Protein AF-A0A933PCZ5-F1 (afdb_monomer)

Foldseek 3Di:
DDFDDQDDPRVQLVVLLVQLLVCLVVLNQVSNLVSLVSNVVDDLVVLLLLLLLLLLVLLCVVPVPDADPVNLVVLLVVLCVSNCVSHVLDDSQLSVCSSCVSVVHDDPDLVPDPDRADSSSNSSSSSSSNSSSCVVSVHDSPVSSRSSVVVVVVVVVVVD

Nearest PDB structures (foldseek):
  2q00-assembly2_B  TM=2.990E-01  e=1.070E+00  Saccharolobus solfataricus P2
  8s5t-assembly1_D  TM=2.710E-01  e=5.778E+00  Chlamydia

Solvent-accessible surface area (backbone atoms only — not comparable to full-atom values): 9024 Å² total; per-residue (Å²): 134,81,81,73,86,70,52,73,70,56,39,53,49,55,48,27,52,50,46,21,29,53,16,54,70,66,57,34,50,68,53,23,54,54,20,43,56,55,49,64,74,49,62,65,65,60,53,49,52,47,50,24,48,36,43,38,62,56,51,49,73,74,29,88,91,56,84,54,74,65,59,52,48,52,50,44,54,52,43,46,67,68,41,41,86,56,38,80,81,68,49,70,68,38,40,49,54,40,56,38,46,35,73,76,40,83,68,72,61,65,92,74,43,98,60,85,75,52,73,62,50,36,51,48,38,41,39,49,50,46,35,46,53,30,60,75,70,71,48,69,65,65,67,43,50,56,49,22,54,42,49,53,57,49,52,61,65,69,78,109

Radius of gyration: 15.0 Å; Cα contacts (8 Å, |Δi|>4): 154; chains: 1; bounding box: 34×42×36 Å

Secondary structure (DSSP, 8-state):
-PPP---HHHHHHHHHHHHHHHHHHTT-HHHHHHHHHHHTTS-HHHHHHHHHHHHHHHHHHH-TT---HHHHHHHHHHHHHHHTTT-TT--HHHHHHHHHHHTT---S-GGGSSS---HHHHHHHHHHHHHHHHHHHT--HHHHHHHHHHHHHHHHTT--

Structure (mmCIF, N/CA/C/O backbone):
data_AF-A0A933PCZ5-F1
#
_entry.id   AF-A0A933PCZ5-F1
#
loop_
_atom_site.group_PDB
_atom_site.id
_atom_site.type_symbol
_atom_site.label_atom_id
_atom_site.label_alt_id
_atom_site.label_comp_id
_atom_site.label_asym_id
_atom_site.label_entity_id
_atom_site.label_seq_id
_atom_site.pdbx_PDB_ins_code
_atom_site.Cartn_x
_atom_site.Cartn_y
_atom_site.Cartn_z
_atom_site.occupancy
_atom_site.B_iso_or_equiv
_atom_site.auth_seq_id
_atom_site.auth_comp_id
_atom_site.auth_asym_id
_atom_site.auth_atom_id
_atom_site.pdbx_PDB_model_num
ATOM 1 N N . MET A 1 1 ? -5.081 18.061 14.449 1.00 54.94 1 MET A N 1
ATOM 2 C CA . MET A 1 1 ? -4.519 17.839 13.102 1.00 54.94 1 MET A CA 1
ATOM 3 C C . MET A 1 1 ? -5.346 18.645 12.123 1.00 54.94 1 MET A C 1
ATOM 5 O O . MET A 1 1 ? -6.558 18.467 12.103 1.00 54.94 1 MET A O 1
ATOM 9 N N . THR A 1 2 ? -4.731 19.577 11.402 1.00 55.22 2 THR A N 1
ATOM 10 C CA . THR A 1 2 ? -5.422 20.337 10.352 1.00 55.22 2 THR A CA 1
ATOM 11 C C . THR A 1 2 ? -5.599 19.411 9.145 1.00 55.22 2 THR A C 1
ATOM 13 O O . THR A 1 2 ? -4.618 18.783 8.750 1.00 55.22 2 THR A O 1
ATOM 16 N N . PRO A 1 3 ? -6.811 19.248 8.595 1.00 63.03 3 PRO A N 1
ATOM 17 C CA . PRO A 1 3 ? -7.019 18.386 7.436 1.00 63.03 3 PRO A CA 1
ATOM 18 C C . PRO A 1 3 ? -6.293 18.955 6.209 1.00 63.03 3 PRO A C 1
ATOM 20 O O . PRO A 1 3 ? -6.355 20.157 5.957 1.00 63.03 3 PRO A O 1
ATOM 23 N N . VAL A 1 4 ? -5.620 18.091 5.446 1.00 73.88 4 VAL A N 1
ATOM 24 C CA . VAL A 1 4 ? -5.071 18.453 4.131 1.00 73.88 4 VAL A CA 1
ATOM 25 C C . VAL A 1 4 ? -6.237 18.556 3.149 1.00 73.88 4 VAL A C 1
ATOM 27 O O . VAL A 1 4 ? -6.943 17.576 2.906 1.00 73.88 4 VAL A O 1
ATOM 30 N N . GLU A 1 5 ? -6.456 19.740 2.575 1.00 82.06 5 GLU A N 1
ATOM 31 C CA . GLU A 1 5 ? -7.400 19.899 1.468 1.00 82.06 5 GLU A CA 1
ATOM 32 C C . GLU A 1 5 ? -6.796 19.321 0.183 1.00 82.06 5 GLU A C 1
ATOM 34 O O . GLU A 1 5 ? -5.958 19.933 -0.480 1.00 82.06 5 GLU A O 1
ATOM 39 N N . LEU A 1 6 ? -7.229 18.112 -0.178 1.00 83.38 6 LEU A N 1
ATOM 40 C CA . LEU A 1 6 ? -6.793 17.454 -1.406 1.00 83.38 6 LEU A CA 1
ATOM 41 C C . LEU A 1 6 ? -7.421 18.131 -2.627 1.00 83.38 6 LEU A C 1
ATOM 43 O O . LEU A 1 6 ? -8.640 18.123 -2.810 1.00 83.38 6 LEU A O 1
ATOM 47 N N . SER A 1 7 ? -6.580 18.655 -3.512 1.00 87.00 7 SER A N 1
ATOM 48 C CA . SER A 1 7 ? -6.998 19.250 -4.781 1.00 87.00 7 SER A CA 1
ATOM 49 C C . SER A 1 7 ? -6.046 18.865 -5.916 1.00 87.00 7 SER A C 1
ATOM 51 O O . SER A 1 7 ? -4.937 18.380 -5.684 1.00 87.00 7 SER A O 1
ATOM 53 N N . GLY A 1 8 ? -6.510 19.023 -7.160 1.00 91.56 8 GLY A N 1
ATOM 54 C CA . GLY A 1 8 ? -5.693 18.811 -8.357 1.00 91.56 8 GLY A CA 1
ATOM 55 C C . GLY A 1 8 ? -4.988 17.439 -8.385 1.00 91.56 8 GLY A C 1
ATOM 56 O O . GLY A 1 8 ? -5.664 16.415 -8.244 1.00 91.56 8 GLY A O 1
ATOM 57 N N . PRO A 1 9 ? -3.652 17.396 -8.563 1.00 89.56 9 PRO A N 1
ATOM 58 C CA . PRO A 1 9 ? -2.881 16.151 -8.615 1.00 89.56 9 PRO A CA 1
ATOM 59 C C . PRO A 1 9 ? -3.012 15.260 -7.371 1.00 89.56 9 PRO A C 1
ATOM 61 O O . PRO A 1 9 ? -3.133 14.048 -7.520 1.00 89.56 9 PRO A O 1
ATOM 64 N N . LEU A 1 10 ? -3.063 15.827 -6.158 1.00 89.94 10 LEU A N 1
ATOM 65 C CA . LEU A 1 10 ? -3.164 15.044 -4.916 1.00 89.94 10 LEU A CA 1
ATOM 66 C C . LEU A 1 10 ? -4.500 14.300 -4.812 1.00 89.94 10 LEU A C 1
ATOM 68 O O . LEU A 1 10 ? -4.550 13.140 -4.405 1.00 89.94 10 LEU A O 1
ATOM 72 N N . LEU A 1 11 ? -5.591 14.939 -5.244 1.00 92.44 11 LEU A N 1
ATOM 73 C CA . LEU A 1 11 ? -6.899 14.287 -5.308 1.00 92.44 11 LEU A CA 1
ATOM 74 C C . LEU A 1 11 ? -6.913 13.158 -6.350 1.00 92.44 11 LEU A C 1
ATOM 76 O O . LEU A 1 11 ? -7.518 12.112 -6.117 1.00 92.44 11 LEU A O 1
ATOM 80 N N . ALA A 1 12 ? -6.258 13.359 -7.496 1.00 94.44 12 ALA A N 1
ATOM 81 C CA . ALA A 1 12 ? -6.150 12.335 -8.531 1.00 94.44 12 ALA A CA 1
ATOM 82 C C . ALA A 1 12 ? -5.320 11.129 -8.057 1.00 94.44 12 ALA A C 1
ATOM 84 O O . ALA A 1 12 ? -5.741 9.992 -8.268 1.00 94.44 12 ALA A O 1
ATOM 85 N N . LEU A 1 13 ? -4.209 11.375 -7.355 1.00 93.62 13 LEU A N 1
ATOM 86 C CA . LEU A 1 13 ? -3.379 10.345 -6.730 1.00 93.62 13 LEU A CA 1
ATOM 87 C C . LEU A 1 13 ? -4.172 9.552 -5.683 1.00 93.62 13 LEU A C 1
ATOM 89 O O . LEU A 1 13 ? -4.236 8.327 -5.746 1.00 93.62 13 LEU A O 1
ATOM 93 N N . SER A 1 14 ? -4.854 10.254 -4.772 1.00 94.75 14 SER A N 1
ATOM 94 C CA . SER A 1 14 ? -5.692 9.639 -3.737 1.00 94.75 14 SER A CA 1
ATOM 95 C C . SER A 1 14 ? -6.773 8.724 -4.327 1.00 94.75 14 SER A C 1
ATOM 97 O O . SER A 1 14 ? -6.993 7.616 -3.831 1.00 94.75 14 SER A O 1
ATOM 99 N N . ARG A 1 15 ? -7.420 9.150 -5.421 1.00 96.12 15 ARG A N 1
ATOM 100 C CA . ARG A 1 15 ? -8.415 8.340 -6.140 1.00 96.12 15 ARG A CA 1
ATOM 101 C C . ARG A 1 15 ? -7.794 7.121 -6.808 1.00 96.12 15 ARG A C 1
ATOM 103 O O . ARG A 1 15 ? -8.322 6.032 -6.639 1.00 96.12 15 ARG A O 1
ATOM 110 N N . ALA A 1 16 ? -6.681 7.287 -7.522 1.00 97.00 16 ALA A N 1
ATOM 111 C CA . ALA A 1 16 ? -6.003 6.173 -8.180 1.00 97.00 16 ALA A CA 1
ATOM 112 C C . ALA A 1 16 ? -5.562 5.102 -7.168 1.00 97.00 16 ALA A C 1
ATOM 114 O O . ALA A 1 16 ? -5.793 3.918 -7.399 1.00 97.00 16 ALA A O 1
ATOM 115 N N . LEU A 1 17 ? -5.025 5.515 -6.015 1.00 96.75 17 LEU A N 1
ATOM 116 C CA . LEU A 1 17 ? -4.648 4.593 -4.943 1.00 96.75 17 LEU A CA 1
ATOM 117 C C . LEU A 1 17 ? -5.871 3.903 -4.330 1.00 96.75 17 LEU A C 1
ATOM 119 O O . LEU A 1 17 ? -5.859 2.695 -4.117 1.00 96.75 17 LEU A O 1
ATOM 123 N N . THR A 1 18 ? -6.948 4.655 -4.092 1.00 97.75 18 THR A N 1
ATOM 124 C CA . THR A 1 18 ? -8.207 4.092 -3.584 1.00 97.75 18 THR A CA 1
ATOM 125 C C . THR A 1 18 ? -8.775 3.047 -4.539 1.00 97.75 18 THR A C 1
ATOM 127 O O . THR A 1 18 ? -9.145 1.961 -4.098 1.00 97.75 18 THR A O 1
ATOM 130 N N . ASP A 1 19 ? -8.815 3.344 -5.837 1.00 98.44 19 ASP A N 1
ATOM 131 C CA . ASP A 1 19 ? -9.295 2.417 -6.859 1.00 98.44 19 ASP A CA 1
ATOM 132 C C . ASP A 1 19 ? -8.423 1.155 -6.917 1.00 98.44 19 ASP A C 1
ATOM 134 O O . ASP A 1 19 ? -8.959 0.052 -7.009 1.00 98.44 19 ASP A O 1
ATOM 138 N N . ALA A 1 20 ? -7.097 1.304 -6.819 1.00 98.25 20 ALA A N 1
ATOM 139 C CA . ALA A 1 20 ? -6.153 0.191 -6.866 1.00 98.25 20 ALA A CA 1
ATOM 140 C C . ALA A 1 20 ? -6.314 -0.745 -5.659 1.00 98.25 20 ALA A C 1
ATOM 142 O O . ALA A 1 20 ? -6.452 -1.954 -5.837 1.00 98.25 20 ALA A O 1
ATOM 143 N N . VAL A 1 21 ? -6.398 -0.194 -4.444 1.00 97.94 21 VAL A N 1
ATOM 144 C CA . VAL A 1 21 ? -6.646 -0.977 -3.220 1.00 97.94 21 VAL A CA 1
ATOM 145 C C . VAL A 1 21 ? -8.013 -1.661 -3.282 1.00 97.94 21 VAL A C 1
ATOM 147 O O . VAL A 1 21 ? -8.146 -2.831 -2.936 1.00 97.94 21 VAL A O 1
ATOM 150 N N . GLN A 1 22 ? -9.047 -0.973 -3.773 1.00 98.25 22 GLN A N 1
ATOM 151 C CA . GLN A 1 22 ? -10.367 -1.582 -3.938 1.00 98.25 22 GLN A CA 1
ATOM 152 C C . GLN A 1 22 ? -10.380 -2.708 -4.980 1.00 98.25 22 GLN A C 1
ATOM 154 O O . GLN A 1 22 ? -11.107 -3.685 -4.802 1.00 98.25 22 GLN A O 1
ATOM 159 N N . ALA A 1 23 ? -9.623 -2.573 -6.070 1.00 98.62 23 ALA A N 1
ATOM 160 C CA . ALA A 1 23 ? -9.494 -3.610 -7.085 1.00 98.62 23 ALA A CA 1
ATOM 161 C C . ALA A 1 23 ? -8.746 -4.838 -6.550 1.00 98.62 23 ALA A C 1
ATOM 163 O O . ALA A 1 23 ? -9.254 -5.950 -6.701 1.00 98.62 23 ALA A O 1
ATOM 164 N N . ALA A 1 24 ? -7.630 -4.632 -5.838 1.00 98.31 24 ALA A N 1
ATOM 165 C CA . ALA A 1 24 ? -6.922 -5.695 -5.121 1.00 98.31 24 ALA A CA 1
ATOM 166 C C . ALA A 1 24 ? -7.864 -6.419 -4.154 1.00 98.31 24 ALA A C 1
ATOM 168 O O . ALA A 1 24 ? -7.991 -7.643 -4.181 1.00 98.31 24 ALA A O 1
ATOM 169 N N . GLY A 1 25 ? -8.655 -5.653 -3.401 1.00 97.69 25 GLY A N 1
ATOM 170 C CA . GLY A 1 25 ? -9.610 -6.228 -2.476 1.00 97.69 25 GLY A CA 1
ATOM 171 C C . GLY A 1 25 ? -10.736 -7.042 -3.139 1.00 97.69 25 GLY A C 1
ATOM 172 O O . GLY A 1 25 ? -11.296 -7.964 -2.538 1.00 97.69 25 GLY A O 1
ATOM 173 N N . ARG A 1 26 ? -11.085 -6.750 -4.391 1.00 98.06 26 ARG A N 1
ATOM 174 C CA . ARG A 1 26 ? -12.047 -7.556 -5.159 1.00 98.06 26 ARG A CA 1
ATOM 175 C C . ARG A 1 26 ? -11.394 -8.699 -5.935 1.00 98.06 26 ARG A C 1
ATOM 177 O O . ARG A 1 26 ? -12.127 -9.429 -6.597 1.00 98.06 26 ARG A O 1
ATOM 184 N N . ALA A 1 27 ? -10.070 -8.855 -5.848 1.00 98.19 27 ALA A N 1
ATOM 185 C CA . ALA A 1 27 ? -9.293 -9.756 -6.694 1.00 98.19 27 ALA A CA 1
ATOM 186 C C . ALA A 1 27 ? -9.564 -9.519 -8.198 1.00 98.19 27 ALA A C 1
ATOM 188 O O . ALA A 1 27 ? -9.676 -10.455 -8.987 1.00 98.19 27 ALA A O 1
ATOM 189 N N . ASP A 1 28 ? -9.729 -8.249 -8.584 1.00 98.50 28 ASP A N 1
ATOM 190 C CA . ASP A 1 28 ? -10.065 -7.829 -9.946 1.00 98.50 28 ASP A CA 1
ATOM 191 C C . ASP A 1 28 ? -8.798 -7.385 -10.685 1.00 98.50 28 ASP A C 1
ATOM 193 O O . ASP A 1 28 ? -8.383 -6.228 -10.599 1.00 98.50 28 ASP A O 1
ATOM 197 N N . THR A 1 29 ? -8.184 -8.325 -11.406 1.00 98.25 29 THR A N 1
ATOM 198 C CA . THR A 1 29 ? -6.927 -8.133 -12.145 1.00 98.25 29 THR A CA 1
ATOM 199 C C . THR A 1 29 ? -6.986 -6.940 -13.097 1.00 98.25 29 THR A C 1
ATOM 201 O O . THR A 1 29 ? -6.099 -6.094 -13.086 1.00 98.25 29 THR A O 1
ATOM 204 N N . ALA A 1 30 ? -8.054 -6.829 -13.891 1.00 97.88 30 ALA A N 1
ATOM 205 C CA . ALA A 1 30 ? -8.157 -5.789 -14.911 1.00 97.88 30 ALA A CA 1
ATOM 206 C C . ALA A 1 30 ? -8.287 -4.396 -14.280 1.00 97.88 30 ALA A C 1
ATOM 208 O O . ALA A 1 30 ? -7.594 -3.462 -14.688 1.00 97.88 30 ALA A O 1
ATOM 209 N N . ALA A 1 31 ? -9.135 -4.261 -13.256 1.00 98.31 31 ALA A N 1
ATOM 210 C CA . ALA A 1 31 ? -9.272 -2.998 -12.537 1.00 98.31 31 ALA A CA 1
ATOM 211 C C . ALA A 1 31 ? -7.996 -2.634 -11.759 1.00 98.31 31 ALA A C 1
ATOM 213 O O . ALA A 1 31 ? -7.669 -1.451 -11.632 1.00 98.31 31 ALA A O 1
ATOM 214 N N . PHE A 1 32 ? -7.271 -3.633 -11.248 1.00 98.44 32 PHE A N 1
ATOM 215 C CA . PHE A 1 32 ? -6.019 -3.439 -10.523 1.00 98.44 32 PHE A CA 1
ATOM 216 C C . PHE A 1 32 ? -4.914 -2.926 -11.447 1.00 98.44 32 PHE A C 1
ATOM 218 O O . PHE A 1 32 ? -4.290 -1.904 -11.149 1.00 98.44 32 PHE A O 1
ATOM 225 N N . ASP A 1 33 ? -4.728 -3.561 -12.602 1.00 96.88 33 ASP A N 1
ATOM 226 C CA . ASP A 1 33 ? -3.740 -3.150 -13.600 1.00 96.88 33 ASP A CA 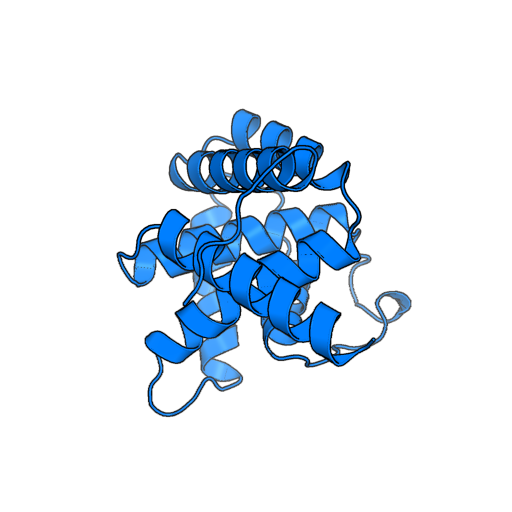1
ATOM 227 C C . ASP A 1 33 ? -4.055 -1.744 -14.146 1.00 96.88 33 ASP A C 1
ATOM 229 O O . ASP A 1 33 ? -3.168 -0.897 -14.269 1.00 96.88 33 ASP A O 1
ATOM 233 N N . GLU A 1 34 ? -5.331 -1.430 -14.399 1.00 97.44 34 GLU A N 1
ATOM 234 C CA . GLU A 1 34 ? -5.744 -0.087 -14.826 1.00 97.44 34 GLU A CA 1
ATOM 235 C C . GLU A 1 34 ? -5.455 0.972 -13.749 1.00 97.44 34 GLU A C 1
ATOM 237 O O . GLU A 1 34 ? -4.940 2.059 -14.037 1.00 97.44 34 GLU A O 1
ATOM 242 N N . ALA A 1 35 ? -5.805 0.694 -12.492 1.00 97.75 35 ALA A N 1
ATOM 243 C CA . ALA A 1 35 ? -5.606 1.633 -11.396 1.00 97.75 35 ALA A CA 1
ATOM 244 C C . ALA A 1 35 ? -4.120 1.864 -11.087 1.00 97.75 35 ALA A C 1
ATOM 246 O O . ALA A 1 35 ? -3.702 3.011 -10.915 1.00 97.75 35 ALA A O 1
ATOM 247 N N . THR A 1 36 ? -3.308 0.810 -11.101 1.00 96.31 36 THR A N 1
ATOM 248 C CA . THR A 1 36 ? -1.856 0.905 -10.886 1.00 96.31 36 THR A CA 1
ATOM 249 C C . THR A 1 36 ? -1.139 1.553 -12.074 1.00 96.31 36 THR A C 1
ATOM 251 O O . THR A 1 36 ? -0.240 2.368 -11.871 1.00 96.31 36 THR A O 1
ATOM 254 N N . SER A 1 37 ? -1.618 1.362 -13.308 1.00 95.44 37 SER A N 1
ATOM 255 C CA . SER A 1 37 ? -1.153 2.133 -14.471 1.00 95.44 37 SER A CA 1
ATOM 256 C C . SER A 1 37 ? -1.428 3.637 -14.332 1.00 95.44 37 SER A C 1
ATOM 258 O O . SER A 1 37 ? -0.613 4.464 -14.748 1.00 95.44 37 SER A O 1
ATOM 260 N N . ARG A 1 38 ? -2.556 4.032 -13.721 1.00 95.75 38 ARG A N 1
ATOM 261 C CA . ARG A 1 38 ? -2.831 5.447 -13.408 1.00 95.75 38 ARG A CA 1
ATOM 262 C C . ARG A 1 38 ? -1.886 5.988 -12.333 1.00 95.75 38 ARG A C 1
ATOM 264 O O . ARG A 1 38 ? -1.478 7.140 -12.454 1.00 95.75 38 ARG A O 1
ATOM 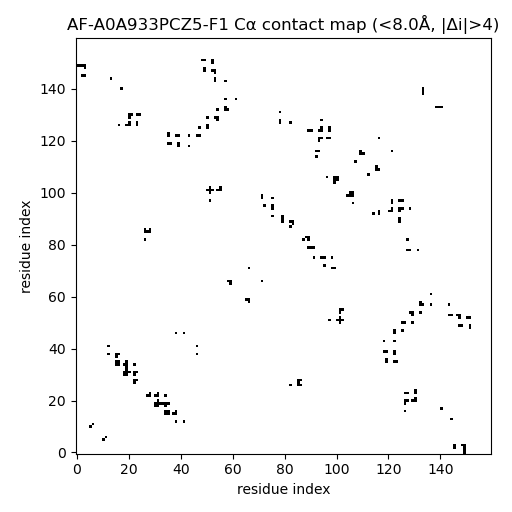271 N N . LEU A 1 39 ? -1.520 5.180 -11.334 1.00 94.69 39 LEU A N 1
ATOM 272 C CA . LEU A 1 39 ? -0.513 5.546 -10.327 1.00 94.69 39 LEU A CA 1
ATOM 273 C C . LEU A 1 39 ? 0.866 5.786 -10.953 1.00 94.69 39 LEU A C 1
ATOM 275 O O . LEU A 1 39 ? 1.514 6.770 -10.615 1.00 94.69 39 LEU A O 1
ATOM 279 N N . GLY A 1 40 ? 1.262 4.980 -11.941 1.00 91.00 40 GLY A N 1
ATOM 280 C CA . GLY A 1 40 ? 2.525 5.155 -12.672 1.00 91.00 40 GLY A CA 1
ATOM 281 C C . GLY A 1 40 ? 2.638 6.447 -13.497 1.00 91.00 40 GLY A C 1
ATOM 282 O O . GLY A 1 40 ? 3.671 6.698 -14.105 1.00 91.00 40 GLY A O 1
ATOM 283 N N . ARG A 1 41 ? 1.587 7.280 -13.551 1.00 92.69 41 ARG A N 1
ATOM 284 C CA . ARG A 1 41 ? 1.620 8.612 -14.189 1.00 92.69 41 ARG A CA 1
ATOM 285 C C . ARG A 1 41 ? 2.072 9.723 -13.242 1.00 92.69 41 ARG A C 1
ATOM 287 O O . ARG A 1 41 ? 2.251 10.854 -13.690 1.00 92.69 41 ARG A O 1
ATOM 294 N N . PHE A 1 42 ? 2.169 9.427 -11.950 1.00 92.31 42 PHE A N 1
ATOM 295 C CA . PHE A 1 42 ? 2.679 10.342 -10.937 1.00 92.31 42 PHE A CA 1
ATOM 296 C C . PHE A 1 42 ? 4.181 10.125 -10.741 1.00 92.31 42 PHE A C 1
ATOM 298 O O . PHE A 1 42 ? 4.753 9.159 -11.239 1.00 92.31 42 PHE A O 1
ATOM 305 N N . ASP A 1 43 ? 4.817 11.043 -10.018 1.00 88.94 43 ASP A N 1
ATOM 306 C CA . ASP A 1 43 ? 6.213 10.894 -9.621 1.00 88.94 43 ASP A CA 1
ATOM 307 C C . ASP A 1 43 ? 6.396 9.644 -8.740 1.00 88.94 43 ASP A C 1
ATOM 309 O O . ASP A 1 43 ? 5.719 9.491 -7.719 1.00 88.94 43 ASP A O 1
ATOM 313 N N . GLY A 1 44 ? 7.282 8.736 -9.159 1.00 82.00 44 GLY A N 1
ATOM 314 C CA . GLY A 1 44 ? 7.453 7.426 -8.527 1.00 82.00 44 GLY A CA 1
ATOM 315 C C . GLY A 1 44 ? 7.987 7.503 -7.097 1.00 82.00 44 GLY A C 1
ATOM 316 O O . GLY A 1 44 ? 7.577 6.706 -6.252 1.00 82.00 44 GLY A O 1
ATOM 317 N N . GLU A 1 45 ? 8.840 8.488 -6.797 1.00 82.94 45 GLU A N 1
ATOM 318 C CA . GLU A 1 45 ? 9.322 8.739 -5.434 1.00 82.94 45 GLU A CA 1
ATOM 319 C C . GLU A 1 45 ? 8.170 9.183 -4.534 1.00 82.94 45 GLU A C 1
ATOM 321 O O . GLU A 1 45 ? 7.940 8.599 -3.478 1.00 82.94 45 GLU A O 1
ATOM 326 N N . HIS A 1 46 ? 7.372 10.154 -4.980 1.00 85.62 46 HIS A N 1
ATOM 327 C CA . HIS A 1 46 ? 6.217 10.621 -4.219 1.00 85.62 46 HIS A CA 1
ATOM 328 C C . HIS A 1 46 ? 5.198 9.495 -3.969 1.00 85.62 46 HIS A C 1
ATOM 330 O O . HIS A 1 46 ? 4.696 9.344 -2.853 1.00 85.62 46 HIS A O 1
ATOM 336 N N . VAL A 1 47 ? 4.911 8.659 -4.972 1.00 89.06 47 VAL A N 1
ATOM 337 C CA . VAL A 1 47 ? 4.008 7.505 -4.814 1.00 89.06 47 VAL A CA 1
ATOM 338 C C . VAL A 1 47 ? 4.562 6.506 -3.793 1.00 89.06 47 VAL A C 1
ATOM 340 O O . VAL A 1 47 ? 3.828 6.089 -2.895 1.00 89.06 47 VAL A O 1
ATOM 343 N N . ARG A 1 48 ? 5.853 6.163 -3.874 1.00 84.88 48 ARG A N 1
ATOM 344 C CA . ARG A 1 48 ? 6.526 5.274 -2.915 1.00 84.88 48 ARG A CA 1
ATOM 345 C C . ARG A 1 48 ? 6.501 5.844 -1.498 1.00 84.88 48 ARG A C 1
ATOM 347 O O . ARG A 1 48 ? 6.142 5.120 -0.572 1.00 84.88 48 ARG A O 1
ATOM 354 N N . ARG A 1 49 ? 6.816 7.131 -1.329 1.00 88.56 49 ARG A N 1
ATOM 355 C CA . ARG A 1 49 ? 6.779 7.825 -0.034 1.00 88.56 49 ARG A CA 1
ATOM 356 C C . ARG A 1 49 ? 5.385 7.774 0.585 1.00 88.56 49 ARG A C 1
ATOM 358 O O . ARG A 1 49 ? 5.245 7.432 1.755 1.00 88.56 49 ARG A O 1
ATOM 365 N N . LEU A 1 50 ? 4.348 8.033 -0.214 1.00 91.81 50 LEU A N 1
ATOM 366 C CA . LEU A 1 50 ? 2.952 7.937 0.217 1.00 91.81 50 LEU A CA 1
ATOM 367 C C . LEU A 1 50 ? 2.570 6.521 0.647 1.00 91.81 50 LEU A C 1
ATOM 369 O O . LEU A 1 50 ? 1.947 6.346 1.691 1.00 91.81 50 LEU A O 1
ATOM 373 N N . LEU A 1 51 ? 2.952 5.511 -0.132 1.00 90.12 51 LEU A N 1
ATOM 374 C CA . LEU A 1 51 ? 2.676 4.112 0.185 1.00 90.12 51 LEU A CA 1
ATOM 375 C C . LEU A 1 51 ? 3.404 3.672 1.462 1.00 90.12 51 LEU A C 1
ATOM 377 O O . LEU A 1 51 ? 2.777 3.070 2.330 1.00 90.12 51 LEU A O 1
ATOM 381 N N . GLY A 1 52 ? 4.674 4.048 1.637 1.00 90.50 52 GLY A N 1
ATOM 382 C CA . GLY A 1 52 ? 5.426 3.815 2.873 1.00 90.50 52 GLY A CA 1
ATOM 383 C C . GLY A 1 52 ? 4.780 4.486 4.090 1.00 90.50 52 GLY A C 1
ATOM 384 O O . GLY A 1 52 ? 4.582 3.838 5.118 1.00 90.50 52 GLY A O 1
ATOM 385 N N . ALA A 1 53 ? 4.346 5.743 3.943 1.00 92.75 53 ALA A N 1
ATOM 386 C CA . ALA A 1 53 ? 3.640 6.499 4.981 1.00 92.75 53 ALA A CA 1
ATOM 387 C C . ALA A 1 53 ? 2.253 5.920 5.333 1.00 92.75 53 ALA A C 1
ATOM 389 O O . ALA A 1 53 ? 1.722 6.205 6.405 1.00 92.75 53 ALA A O 1
ATOM 390 N N . VAL A 1 54 ? 1.665 5.088 4.465 1.00 93.50 54 VAL A N 1
ATOM 391 C CA . VAL A 1 54 ? 0.453 4.310 4.768 1.00 93.50 54 VAL A CA 1
ATOM 392 C C . VAL A 1 54 ? 0.800 2.977 5.433 1.00 93.50 54 VAL A C 1
ATOM 394 O O . VAL A 1 54 ? 0.198 2.634 6.449 1.00 93.50 54 VAL A O 1
ATOM 397 N N . VAL A 1 55 ? 1.749 2.218 4.877 1.00 90.69 55 VAL A N 1
ATOM 398 C CA . VAL A 1 55 ? 2.087 0.858 5.328 1.00 90.69 55 VAL A CA 1
ATOM 399 C C . VAL A 1 55 ? 2.686 0.871 6.730 1.00 90.69 55 VAL A C 1
ATOM 401 O O . VAL A 1 55 ? 2.198 0.157 7.608 1.00 90.69 55 VAL A O 1
ATOM 404 N N . ARG A 1 56 ? 3.703 1.704 6.971 1.00 90.94 56 ARG A N 1
ATOM 405 C CA . ARG A 1 56 ? 4.466 1.683 8.223 1.00 90.94 56 ARG A CA 1
ATOM 406 C C . ARG A 1 56 ? 3.586 1.897 9.467 1.00 90.94 56 ARG A C 1
ATOM 408 O O . ARG A 1 56 ? 3.624 1.036 10.344 1.00 90.94 56 ARG A O 1
ATOM 415 N N . PRO A 1 57 ? 2.720 2.930 9.553 1.00 90.12 57 PRO A N 1
ATOM 416 C CA . PRO A 1 57 ? 1.867 3.113 10.730 1.00 90.12 57 PRO A CA 1
ATOM 417 C C . PRO A 1 57 ? 0.827 2.002 10.926 1.00 90.12 57 PRO A C 1
ATOM 419 O O . PRO A 1 57 ? 0.375 1.768 12.047 1.00 90.12 57 PRO A O 1
ATOM 422 N N . LEU A 1 58 ? 0.395 1.333 9.850 1.00 88.94 58 LEU A N 1
ATOM 423 C CA . LEU A 1 58 ? -0.521 0.197 9.960 1.00 88.94 58 LEU A CA 1
ATOM 424 C C . LEU A 1 58 ? 0.188 -1.024 10.570 1.00 88.94 58 LEU A C 1
ATOM 426 O O . LEU A 1 58 ? -0.386 -1.677 11.447 1.00 88.94 58 LEU A O 1
ATOM 430 N N . LEU A 1 59 ? 1.438 -1.278 10.169 1.00 87.56 59 LEU A N 1
ATOM 431 C CA . LEU A 1 59 ? 2.269 -2.348 10.724 1.00 87.56 59 LEU A CA 1
ATOM 432 C C . LEU A 1 59 ? 2.659 -2.080 12.177 1.00 87.56 59 LEU A C 1
ATOM 434 O O . LEU A 1 59 ? 2.436 -2.937 13.027 1.00 87.56 59 LEU A O 1
ATOM 438 N N . GLU A 1 60 ? 3.139 -0.877 12.490 1.00 90.06 60 GLU A N 1
ATOM 439 C CA . GLU A 1 60 ? 3.481 -0.486 13.865 1.00 90.06 60 GLU A CA 1
ATOM 440 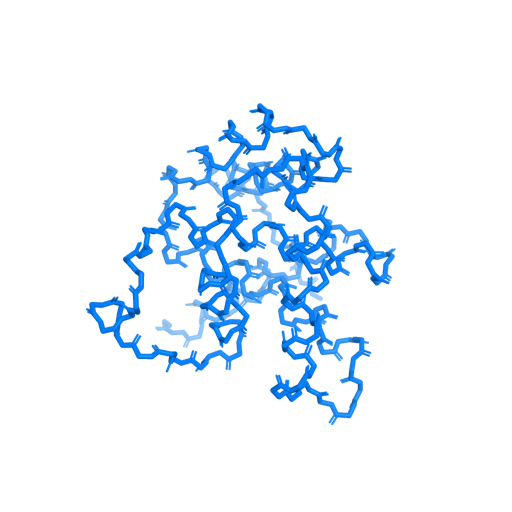C C . GLU A 1 60 ? 2.256 -0.552 14.794 1.00 90.06 60 GLU A C 1
ATOM 442 O O . GLU A 1 60 ? 2.364 -0.956 15.947 1.00 90.06 60 GLU A O 1
ATOM 447 N N . SER A 1 61 ? 1.055 -0.225 14.296 1.00 86.62 61 SER A N 1
ATOM 448 C CA . SER A 1 61 ? -0.168 -0.326 15.109 1.00 86.62 61 SER A CA 1
ATOM 449 C C . SER A 1 61 ? -0.577 -1.760 15.455 1.00 86.62 61 SER A C 1
ATOM 451 O O . SER A 1 61 ? -1.309 -1.959 16.423 1.00 86.62 61 SER A O 1
ATOM 453 N N . SER A 1 62 ? -0.124 -2.736 14.665 1.00 83.31 62 SER A N 1
ATOM 454 C CA . SER A 1 62 ? -0.428 -4.156 14.865 1.00 83.31 62 SER A CA 1
ATOM 455 C C . SER A 1 62 ? 0.661 -4.876 15.669 1.00 83.31 62 SER A C 1
ATOM 457 O O . SER A 1 62 ? 0.387 -5.944 16.207 1.00 83.31 62 SER A O 1
ATOM 459 N N . ASN A 1 63 ? 1.847 -4.267 15.809 1.00 84.69 63 ASN A N 1
ATOM 460 C CA . ASN A 1 63 ? 3.020 -4.841 16.473 1.00 84.69 63 ASN A CA 1
ATOM 461 C C . ASN A 1 63 ? 3.572 -3.871 17.539 1.00 84.69 63 ASN A C 1
ATOM 463 O O . ASN A 1 63 ? 4.516 -3.120 17.274 1.00 84.69 63 ASN A O 1
ATOM 467 N N . PRO A 1 64 ? 2.981 -3.845 18.753 1.00 82.56 64 PRO A N 1
ATOM 468 C CA . PRO A 1 64 ? 3.348 -2.891 19.805 1.00 82.56 64 PRO A CA 1
ATOM 469 C C . PRO A 1 64 ? 4.798 -3.009 20.287 1.00 82.56 64 PRO A C 1
ATOM 471 O O . PRO A 1 64 ? 5.353 -2.031 20.786 1.00 82.56 64 PRO A O 1
ATOM 474 N N . ASP A 1 65 ? 5.391 -4.195 20.145 1.00 86.25 65 ASP A N 1
ATOM 475 C CA . ASP A 1 65 ? 6.760 -4.499 20.567 1.00 86.25 65 ASP A CA 1
ATOM 476 C C . ASP A 1 65 ? 7.810 -4.148 19.491 1.00 86.25 65 ASP A C 1
ATOM 478 O O . ASP A 1 65 ? 9.012 -4.265 19.735 1.00 86.25 65 ASP A O 1
ATOM 482 N N . GLY A 1 66 ? 7.368 -3.649 18.331 1.00 86.88 66 GLY A N 1
ATOM 483 C CA . GLY A 1 66 ? 8.196 -3.383 17.155 1.00 86.88 66 GLY A CA 1
ATOM 484 C C . GLY A 1 66 ? 7.935 -4.386 16.033 1.00 86.88 66 GLY A C 1
ATOM 485 O O . GLY A 1 66 ? 7.295 -5.404 16.253 1.00 86.88 66 GLY A O 1
ATOM 486 N N . VAL A 1 67 ? 8.408 -4.059 14.829 1.00 90.06 67 VAL A N 1
ATOM 487 C CA . VAL A 1 67 ? 8.367 -4.942 13.654 1.00 90.06 67 VAL A CA 1
ATOM 488 C C . VAL A 1 67 ? 9.791 -5.400 13.374 1.00 90.06 67 VAL A C 1
ATOM 490 O O . VAL A 1 67 ? 10.669 -4.554 13.171 1.00 90.06 67 VAL A O 1
ATOM 493 N N . ASP A 1 68 ? 10.028 -6.707 13.386 1.00 90.69 68 ASP A N 1
ATOM 494 C CA . ASP A 1 68 ? 11.324 -7.299 13.069 1.00 90.69 68 ASP A CA 1
ATOM 495 C C . ASP A 1 68 ? 11.355 -7.972 11.683 1.00 90.69 68 ASP A C 1
ATOM 497 O O . ASP A 1 68 ? 10.430 -7.860 10.878 1.00 90.69 68 ASP A O 1
ATOM 501 N N . GLY A 1 69 ? 12.487 -8.595 11.344 1.00 89.50 69 GLY A N 1
ATOM 502 C CA . GLY A 1 69 ? 12.666 -9.230 10.038 1.00 89.50 69 GLY A CA 1
ATOM 503 C C . GLY A 1 69 ? 11.791 -10.467 9.824 1.00 89.50 69 GLY A C 1
ATOM 504 O O . GLY A 1 69 ? 11.418 -10.733 8.681 1.00 89.50 69 GLY A O 1
ATOM 505 N N . ASP A 1 70 ? 11.452 -11.191 10.892 1.00 91.75 70 ASP A N 1
ATOM 506 C CA . ASP A 1 70 ? 10.595 -12.372 10.817 1.00 91.75 70 ASP A CA 1
ATOM 507 C C . ASP A 1 70 ? 9.139 -11.936 10.588 1.00 91.75 70 ASP A C 1
ATOM 509 O O . ASP A 1 70 ? 8.473 -12.497 9.717 1.00 91.75 70 ASP A O 1
ATOM 513 N N . ASP A 1 71 ? 8.692 -10.856 11.243 1.00 91.69 71 ASP A N 1
ATOM 514 C CA . ASP A 1 71 ? 7.373 -10.250 11.002 1.00 91.69 71 ASP A CA 1
ATOM 515 C C . ASP A 1 71 ? 7.203 -9.804 9.537 1.00 91.69 71 ASP A C 1
ATOM 517 O O . ASP A 1 71 ? 6.158 -10.011 8.910 1.00 91.69 71 ASP A O 1
ATOM 521 N N . LEU A 1 72 ? 8.241 -9.182 8.959 1.00 92.81 72 LEU A N 1
ATOM 522 C CA . LEU A 1 72 ? 8.223 -8.765 7.553 1.00 92.81 72 LEU A CA 1
ATOM 523 C C . LEU A 1 72 ? 8.212 -9.959 6.599 1.00 92.81 72 LEU A C 1
ATOM 525 O O . LEU A 1 72 ? 7.557 -9.895 5.556 1.00 92.81 72 LEU A O 1
ATOM 529 N N . LEU A 1 73 ? 8.928 -11.034 6.933 1.00 93.62 73 LEU A N 1
ATOM 530 C CA . LEU A 1 73 ? 8.947 -12.248 6.126 1.00 93.62 73 LEU A CA 1
ATOM 531 C C . LEU A 1 73 ? 7.585 -12.954 6.152 1.00 93.62 73 LEU A C 1
ATOM 533 O O . LEU A 1 73 ? 7.084 -13.325 5.092 1.00 93.62 73 LEU A O 1
ATOM 537 N N . GLU A 1 74 ? 6.953 -13.079 7.321 1.00 94.44 74 GLU A N 1
ATOM 538 C CA . GLU A 1 74 ? 5.606 -13.649 7.452 1.00 94.44 74 GLU A CA 1
ATOM 539 C C . GLU A 1 74 ? 4.586 -12.841 6.638 1.00 94.44 74 GLU A C 1
ATOM 541 O O . GLU A 1 74 ? 3.841 -13.398 5.827 1.00 94.44 74 GLU A O 1
ATOM 546 N N . LEU A 1 75 ? 4.617 -11.511 6.758 1.00 94.62 75 LEU A N 1
ATOM 547 C CA . LEU A 1 75 ? 3.753 -10.624 5.982 1.00 94.62 75 LEU A CA 1
ATOM 548 C C . LEU A 1 75 ? 3.976 -10.756 4.468 1.00 94.62 75 LEU A C 1
ATOM 550 O O . LEU A 1 75 ? 3.017 -10.726 3.692 1.00 94.62 75 LEU A O 1
ATOM 554 N N . LEU A 1 76 ? 5.230 -10.884 4.032 1.00 96.25 76 LEU A N 1
ATOM 555 C CA . LEU A 1 76 ? 5.569 -11.107 2.629 1.00 96.25 76 LEU A CA 1
ATOM 556 C C . LEU A 1 76 ? 4.943 -12.408 2.122 1.00 96.25 76 LEU A C 1
ATOM 558 O O . LEU A 1 76 ? 4.295 -12.407 1.071 1.00 96.25 76 LEU A O 1
ATOM 562 N N . GLU A 1 77 ? 5.123 -13.504 2.859 1.00 97.38 77 GLU A N 1
ATOM 563 C CA . GLU A 1 77 ? 4.589 -14.816 2.499 1.00 97.38 77 GLU A CA 1
ATOM 564 C C . GLU A 1 77 ? 3.059 -14.815 2.444 1.00 97.38 77 GLU A C 1
ATOM 566 O O . GLU A 1 77 ? 2.471 -15.351 1.499 1.00 97.38 77 GLU A O 1
ATOM 571 N N . ASP A 1 78 ? 2.408 -14.185 3.418 1.00 96.88 78 ASP A N 1
ATOM 572 C CA . ASP A 1 78 ? 0.954 -14.076 3.496 1.00 96.88 78 ASP A CA 1
ATOM 573 C C . ASP A 1 78 ? 0.379 -13.213 2.371 1.00 96.88 78 ASP A C 1
ATOM 575 O O . ASP A 1 78 ? -0.608 -13.598 1.729 1.00 96.88 78 ASP A O 1
ATOM 579 N N . CYS A 1 79 ? 1.022 -12.082 2.073 1.00 96.94 79 CYS A N 1
ATOM 580 C CA . CYS A 1 79 ? 0.656 -11.219 0.957 1.00 96.94 79 CYS A CA 1
ATOM 581 C C . CYS A 1 79 ? 0.784 -11.968 -0.377 1.00 96.94 79 CYS A C 1
ATOM 583 O O . CYS A 1 79 ? -0.172 -12.011 -1.158 1.00 96.94 79 CYS A O 1
ATOM 585 N N . ALA A 1 80 ? 1.918 -12.639 -0.608 1.00 97.50 80 ALA A N 1
ATOM 586 C CA . ALA A 1 80 ? 2.144 -13.422 -1.818 1.00 97.50 80 ALA A CA 1
ATOM 587 C C . ALA A 1 80 ? 1.119 -14.555 -1.960 1.00 97.50 80 ALA A C 1
ATOM 589 O O . ALA A 1 80 ? 0.507 -14.715 -3.017 1.00 97.50 80 ALA A O 1
ATOM 590 N N . ARG A 1 81 ? 0.865 -15.308 -0.883 1.00 97.56 81 ARG A N 1
ATOM 591 C CA . ARG A 1 81 ? -0.108 -16.409 -0.864 1.00 97.56 81 ARG A CA 1
ATOM 592 C C . ARG A 1 81 ? -1.530 -15.932 -1.155 1.00 97.56 81 ARG A C 1
ATOM 594 O O . ARG A 1 81 ? -2.277 -16.640 -1.830 1.00 97.56 81 ARG A O 1
ATOM 601 N N . ALA A 1 82 ? -1.906 -14.752 -0.662 1.00 97.12 82 ALA A N 1
ATOM 602 C CA . ALA A 1 82 ? -3.218 -14.160 -0.899 1.00 97.12 82 ALA A CA 1
ATOM 603 C C . ALA A 1 82 ? -3.371 -13.587 -2.320 1.00 97.12 82 ALA A C 1
ATOM 605 O O . ALA A 1 82 ? -4.456 -13.676 -2.898 1.00 97.12 82 ALA A O 1
ATOM 606 N N 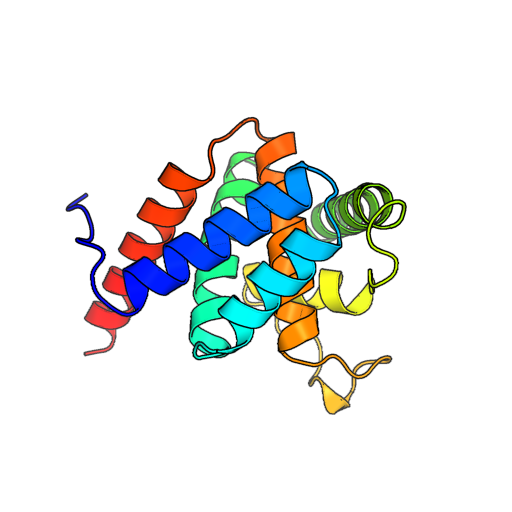. ALA A 1 83 ? -2.310 -12.998 -2.880 1.00 97.81 83 ALA A N 1
ATOM 607 C CA . ALA A 1 83 ? -2.348 -12.309 -4.168 1.00 97.81 83 ALA A CA 1
ATOM 608 C C . ALA A 1 83 ? -2.163 -13.240 -5.379 1.00 97.81 83 ALA A C 1
ATOM 610 O O . ALA A 1 83 ? -2.873 -13.112 -6.379 1.00 97.81 83 ALA A O 1
ATOM 611 N N . LEU A 1 84 ? -1.263 -14.223 -5.275 1.00 97.38 84 LEU A N 1
ATOM 612 C CA . LEU A 1 84 ? -0.857 -15.087 -6.388 1.00 97.38 84 LEU A CA 1
ATOM 613 C C . LEU A 1 84 ? -2.018 -15.798 -7.123 1.00 97.38 84 LEU A C 1
ATOM 615 O O . LEU A 1 84 ? -1.948 -15.909 -8.348 1.00 97.38 84 LEU A O 1
ATOM 619 N N . PRO A 1 85 ? -3.104 -16.258 -6.459 1.00 97.50 85 PRO A N 1
ATOM 620 C CA . PRO A 1 85 ? -4.214 -16.921 -7.149 1.00 97.50 85 PRO A CA 1
ATOM 621 C C . PRO A 1 85 ? -4.976 -16.044 -8.152 1.00 97.50 85 PRO A C 1
ATOM 623 O O . PRO A 1 85 ? -5.605 -16.587 -9.060 1.00 97.50 85 PRO A O 1
ATOM 626 N N . TRP A 1 86 ? -4.967 -14.718 -7.981 1.00 98.25 86 TRP A N 1
ATOM 627 C CA . TRP A 1 86 ? -5.725 -13.788 -8.827 1.00 98.25 86 TRP A CA 1
ATOM 628 C C . TRP A 1 86 ? -4.839 -12.805 -9.596 1.00 98.25 86 TRP A C 1
ATOM 630 O O . TRP A 1 86 ? -5.256 -12.282 -10.630 1.00 98.25 86 TRP A O 1
ATOM 640 N N . TRP A 1 87 ? -3.606 -12.588 -9.147 1.00 97.88 87 TRP A N 1
ATOM 641 C CA . TRP A 1 87 ? -2.627 -11.767 -9.846 1.00 97.88 87 TRP A CA 1
ATOM 642 C C . TRP A 1 87 ? -1.318 -12.547 -10.022 1.00 97.88 87 TRP A C 1
ATOM 644 O O . TRP A 1 87 ? -0.497 -12.593 -9.111 1.00 97.88 87 TRP A O 1
ATOM 654 N N . PRO A 1 88 ? -1.088 -13.178 -11.188 1.00 94.25 88 PRO A N 1
ATOM 655 C CA . PRO A 1 88 ? 0.118 -13.976 -11.432 1.00 94.25 88 PRO A CA 1
ATOM 656 C C . PRO A 1 88 ? 1.430 -13.176 -11.470 1.00 94.25 88 PRO A C 1
ATOM 658 O O . PRO A 1 88 ? 2.492 -13.782 -11.559 1.00 94.25 88 PRO A O 1
ATOM 661 N N . GLY A 1 89 ? 1.361 -11.839 -11.446 1.00 93.94 89 GLY A N 1
ATOM 662 C CA . GLY A 1 89 ? 2.516 -10.937 -11.475 1.00 93.94 89 GLY A CA 1
ATOM 663 C C . GLY A 1 89 ? 3.228 -10.749 -10.132 1.00 93.94 89 GLY A C 1
ATOM 664 O O . GLY A 1 89 ? 4.148 -9.943 -10.065 1.00 93.94 89 GLY A O 1
ATOM 665 N N . VAL A 1 90 ? 2.812 -11.456 -9.072 1.00 96.50 90 VAL A N 1
ATOM 666 C CA . VAL A 1 90 ? 3.466 -11.374 -7.756 1.00 96.50 90 VAL A CA 1
ATOM 667 C C . VAL A 1 90 ? 4.931 -11.799 -7.858 1.00 96.50 90 VAL A C 1
ATOM 669 O O . VAL A 1 90 ? 5.233 -12.945 -8.187 1.00 96.50 90 VAL A O 1
ATOM 672 N N . GLU A 1 91 ? 5.817 -10.892 -7.469 1.00 95.00 91 GLU A N 1
ATOM 673 C CA . GLU A 1 91 ? 7.259 -11.062 -7.383 1.00 95.00 91 GLU A CA 1
ATOM 674 C C . GLU A 1 91 ? 7.718 -10.860 -5.922 1.00 95.00 91 GLU A C 1
ATOM 676 O O . GLU A 1 91 ? 7.663 -9.740 -5.397 1.00 95.00 91 GLU A O 1
ATOM 681 N N . PRO A 1 92 ? 8.180 -11.921 -5.232 1.00 93.12 92 PRO A N 1
ATOM 682 C CA . PRO A 1 92 ? 8.651 -11.836 -3.849 1.00 93.12 92 PRO A CA 1
ATOM 683 C C . PRO A 1 92 ? 9.742 -10.786 -3.619 1.00 93.12 92 PRO A C 1
ATOM 685 O O . PRO A 1 92 ? 9.738 -10.126 -2.581 1.00 93.12 92 PRO A O 1
ATOM 688 N N . VAL A 1 93 ? 10.651 -10.580 -4.581 1.00 92.31 93 VAL A N 1
ATOM 689 C CA . VAL A 1 93 ? 11.698 -9.551 -4.459 1.00 92.31 93 VAL A CA 1
ATOM 690 C C . VAL A 1 93 ? 11.087 -8.147 -4.404 1.00 92.31 93 VAL A C 1
ATOM 692 O O . VAL A 1 93 ? 11.521 -7.323 -3.600 1.00 92.31 93 VAL A O 1
ATOM 695 N N . ALA A 1 94 ? 10.042 -7.872 -5.188 1.00 92.62 94 ALA A N 1
ATOM 696 C CA . ALA A 1 94 ? 9.352 -6.585 -5.155 1.00 92.62 94 ALA A CA 1
ATOM 697 C C . ALA A 1 94 ? 8.601 -6.368 -3.831 1.00 92.62 94 ALA A C 1
ATOM 699 O O . ALA A 1 94 ? 8.645 -5.267 -3.282 1.00 92.62 94 ALA A O 1
ATOM 700 N N . LEU A 1 95 ? 7.970 -7.412 -3.273 1.00 94.31 95 LEU A N 1
ATOM 701 C CA . LEU A 1 95 ? 7.374 -7.342 -1.931 1.00 94.31 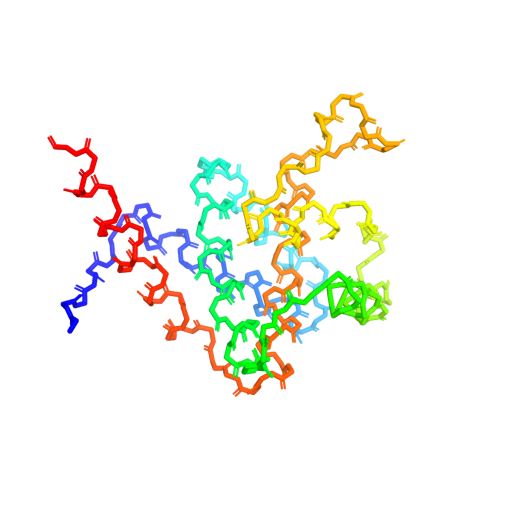95 LEU A CA 1
ATOM 702 C C . LEU A 1 95 ? 8.427 -7.028 -0.863 1.00 94.31 95 LEU A C 1
ATOM 704 O O . LEU A 1 95 ? 8.189 -6.169 -0.016 1.00 94.31 95 LEU A O 1
ATOM 708 N N . ALA A 1 96 ? 9.595 -7.672 -0.924 1.00 92.62 96 ALA A N 1
ATOM 709 C CA . ALA A 1 96 ? 10.686 -7.407 0.008 1.00 92.62 96 ALA A CA 1
ATOM 710 C C . ALA A 1 96 ? 11.147 -5.944 -0.073 1.00 92.62 96 ALA A C 1
ATOM 712 O O . ALA A 1 96 ? 11.211 -5.281 0.957 1.00 92.62 96 ALA A O 1
ATOM 713 N N . VAL A 1 97 ? 11.370 -5.416 -1.285 1.00 90.88 97 VAL A N 1
ATOM 714 C CA . VAL A 1 97 ? 11.748 -4.007 -1.516 1.00 90.88 97 VAL A CA 1
ATOM 715 C C . VAL A 1 97 ? 10.724 -3.039 -0.920 1.00 90.88 97 VAL A C 1
ATOM 717 O O . VAL A 1 97 ? 11.097 -2.054 -0.283 1.00 90.88 97 VAL A O 1
ATOM 720 N N . VAL A 1 98 ? 9.430 -3.308 -1.108 1.00 91.88 98 VAL A N 1
ATOM 721 C CA . VAL A 1 98 ? 8.347 -2.491 -0.541 1.00 91.88 98 VAL A CA 1
ATOM 722 C C . VAL A 1 98 ? 8.393 -2.499 0.984 1.00 91.88 98 VAL A C 1
ATOM 724 O O . VAL A 1 98 ? 8.318 -1.440 1.608 1.00 91.88 98 VAL A O 1
ATOM 727 N N . LEU A 1 99 ? 8.496 -3.687 1.581 1.00 92.38 99 LEU A N 1
ATOM 728 C CA . LEU A 1 99 ? 8.445 -3.858 3.027 1.00 92.38 99 LEU A CA 1
ATOM 729 C C . LEU A 1 99 ? 9.664 -3.238 3.702 1.00 92.38 99 LEU A C 1
ATOM 731 O O . LEU A 1 99 ? 9.493 -2.440 4.615 1.00 92.38 99 LEU A O 1
ATOM 735 N N . THR A 1 100 ? 10.879 -3.510 3.228 1.00 89.88 100 THR A N 1
ATOM 736 C CA . THR A 1 100 ? 12.093 -2.908 3.798 1.00 89.88 100 THR A CA 1
ATOM 737 C C . THR A 1 100 ? 12.132 -1.397 3.566 1.00 89.88 100 THR A C 1
ATOM 739 O O . THR A 1 100 ? 12.465 -0.639 4.479 1.00 89.88 100 THR A O 1
ATOM 742 N N . GLY A 1 101 ? 11.698 -0.937 2.387 1.00 88.31 101 GLY A N 1
ATOM 743 C CA . GLY A 1 101 ? 11.603 0.484 2.057 1.00 88.31 101 GLY A CA 1
ATOM 744 C C . GLY A 1 101 ? 10.639 1.253 2.966 1.00 88.31 101 GLY A C 1
ATOM 745 O O . GLY A 1 101 ? 10.931 2.386 3.344 1.00 88.31 101 GLY A O 1
ATOM 746 N N . ALA A 1 102 ? 9.537 0.634 3.408 1.00 88.94 102 ALA A N 1
ATOM 747 C CA . ALA A 1 102 ? 8.612 1.248 4.366 1.00 88.94 102 ALA A CA 1
ATOM 748 C C . ALA A 1 102 ? 9.270 1.563 5.726 1.00 88.94 102 ALA A C 1
ATOM 750 O O . ALA A 1 102 ? 8.817 2.470 6.423 1.00 88.94 102 ALA A O 1
ATOM 751 N N . PHE A 1 103 ? 10.353 0.864 6.083 1.00 86.31 103 PHE A N 1
ATOM 752 C CA . PHE A 1 103 ? 11.138 1.091 7.302 1.00 86.31 103 PHE A CA 1
ATOM 753 C C . PHE A 1 103 ? 12.435 1.879 7.055 1.00 86.31 103 PHE A C 1
ATOM 755 O O . PHE A 1 103 ? 13.259 1.997 7.961 1.00 86.31 103 PHE A O 1
ATOM 762 N N . GLY A 1 104 ? 12.621 2.444 5.856 1.00 85.12 104 GLY A N 1
ATOM 763 C CA . GLY A 1 104 ? 13.835 3.182 5.496 1.00 85.12 104 GLY A CA 1
ATOM 764 C C . GLY A 1 104 ? 15.077 2.292 5.398 1.00 85.12 104 GLY A C 1
ATOM 765 O O . GLY A 1 104 ? 16.193 2.773 5.583 1.00 85.12 104 GLY A O 1
ATOM 766 N N . ILE A 1 105 ? 14.885 0.992 5.161 1.00 84.25 105 ILE A N 1
ATOM 767 C CA . ILE A 1 105 ? 15.968 0.036 4.953 1.00 84.25 105 ILE A CA 1
ATOM 768 C C . ILE A 1 105 ? 16.196 -0.085 3.450 1.00 84.25 105 ILE A C 1
ATOM 770 O O . ILE A 1 105 ? 15.401 -0.699 2.731 1.00 84.25 105 ILE A O 1
ATOM 774 N N . ASP A 1 106 ? 17.317 0.468 2.998 1.00 70.50 106 ASP A N 1
ATOM 775 C CA . ASP A 1 106 ? 17.816 0.249 1.648 1.00 70.50 106 ASP A CA 1
ATOM 776 C C . ASP A 1 106 ? 18.341 -1.187 1.544 1.00 70.50 106 ASP A C 1
ATOM 778 O O . ASP A 1 106 ? 19.446 -1.521 1.981 1.00 70.50 106 ASP A O 1
ATOM 782 N N . VAL A 1 107 ? 17.520 -2.063 0.968 1.00 64.19 107 VAL A N 1
ATOM 783 C CA . VAL A 1 107 ? 18.031 -3.289 0.350 1.00 64.19 107 VAL A CA 1
ATOM 784 C C . VAL A 1 107 ? 18.922 -2.890 -0.825 1.00 64.19 107 VAL A C 1
ATOM 786 O O . VAL A 1 107 ? 18.709 -1.829 -1.406 1.00 64.19 107 VAL A O 1
ATOM 789 N N . ALA A 1 108 ? 19.948 -3.700 -1.105 1.00 63.66 108 ALA A N 1
ATOM 790 C CA . ALA A 1 108 ? 21.014 -3.446 -2.082 1.00 63.66 108 ALA A CA 1
ATOM 791 C C . ALA A 1 108 ? 20.556 -2.672 -3.342 1.00 63.66 108 ALA A C 1
ATOM 793 O O . ALA A 1 108 ? 19.404 -2.839 -3.757 1.00 63.66 108 ALA A O 1
ATOM 794 N N . PRO A 1 109 ? 21.444 -1.873 -3.978 1.00 68.50 109 PRO A N 1
ATOM 795 C CA . PRO A 1 109 ? 21.115 -1.126 -5.194 1.00 68.50 109 PRO A CA 1
ATOM 796 C C . PRO A 1 109 ? 20.313 -1.985 -6.175 1.00 68.50 109 PRO A C 1
ATOM 798 O O . PRO A 1 109 ? 20.596 -3.176 -6.315 1.00 68.50 109 PRO A O 1
ATOM 801 N N . ARG A 1 110 ? 19.301 -1.421 -6.849 1.00 68.69 110 ARG A N 1
ATOM 802 C CA . ARG A 1 110 ? 18.393 -2.210 -7.709 1.00 68.69 110 ARG A CA 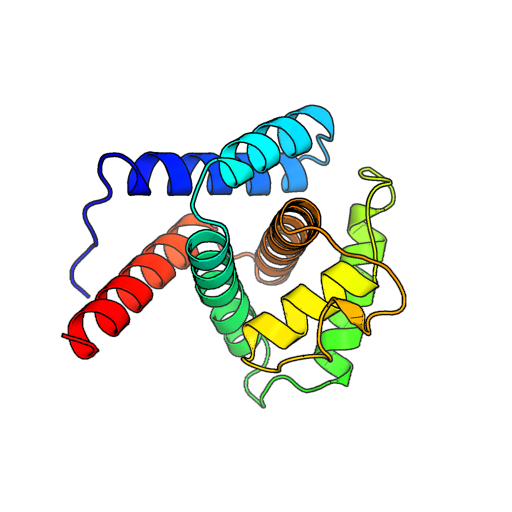1
ATOM 803 C C . ARG A 1 110 ? 19.139 -3.021 -8.767 1.00 68.69 110 ARG A C 1
ATOM 805 O O . ARG A 1 110 ? 18.712 -4.113 -9.131 1.00 68.69 110 ARG A O 1
ATOM 812 N N . GLU A 1 111 ? 20.272 -2.504 -9.226 1.00 67.94 111 GLU A N 1
ATOM 813 C CA . GLU A 1 111 ? 21.172 -3.138 -10.184 1.00 67.94 111 GLU A CA 1
ATOM 814 C C . GLU A 1 111 ? 21.813 -4.430 -9.648 1.00 67.94 111 GLU A C 1
ATOM 816 O O . GLU A 1 111 ? 22.223 -5.288 -10.427 1.00 67.94 111 GLU A O 1
ATOM 821 N N . GLU A 1 112 ? 21.891 -4.578 -8.327 1.00 74.69 112 GLU A N 1
ATOM 822 C CA . GLU A 1 112 ? 22.465 -5.721 -7.616 1.00 74.69 112 GLU A CA 1
ATOM 823 C C . GLU A 1 112 ? 21.400 -6.735 -7.164 1.00 74.69 112 GLU A C 1
ATOM 825 O O . GLU A 1 112 ? 21.740 -7.791 -6.623 1.00 74.69 112 GLU A O 1
ATOM 830 N N . LEU A 1 113 ? 20.111 -6.450 -7.394 1.00 78.06 113 LEU A N 1
ATOM 831 C CA . LEU A 1 113 ? 19.034 -7.377 -7.059 1.00 78.06 113 LEU A CA 1
ATOM 832 C C . LEU A 1 113 ? 19.037 -8.603 -7.993 1.00 78.06 113 LEU A C 1
ATOM 834 O O . LEU A 1 113 ? 19.310 -8.479 -9.191 1.00 78.06 113 LEU A O 1
ATOM 838 N N . PRO A 1 114 ? 18.663 -9.796 -7.484 1.00 76.00 114 PRO A N 1
ATOM 839 C CA . PRO A 1 114 ? 18.596 -11.021 -8.289 1.00 76.00 114 PRO A CA 1
ATOM 840 C C . PRO A 1 114 ? 17.629 -10.931 -9.478 1.00 76.00 114 PRO A C 1
ATOM 842 O O . PRO A 1 114 ? 17.794 -11.640 -10.470 1.00 76.00 114 PRO A O 1
ATOM 845 N N . VAL A 1 115 ? 16.616 -10.072 -9.357 1.00 80.25 115 VAL A N 1
ATOM 846 C CA . VAL A 1 115 ? 15.611 -9.776 -10.377 1.00 80.25 115 VAL A CA 1
ATOM 847 C C . VAL A 1 115 ? 15.577 -8.263 -10.556 1.00 80.25 115 VAL A C 1
ATOM 849 O O . VAL A 1 115 ? 15.602 -7.524 -9.575 1.00 80.25 115 VAL A O 1
ATOM 852 N N . GLN A 1 116 ? 15.539 -7.806 -11.807 1.00 81.81 116 GLN A N 1
ATOM 853 C CA . GLN A 1 116 ? 15.367 -6.388 -12.114 1.00 81.81 116 GLN A CA 1
ATOM 854 C C . GLN A 1 116 ? 13.904 -6.005 -11.875 1.00 81.81 116 GLN A C 1
ATOM 856 O O . GLN A 1 116 ? 13.015 -6.621 -12.459 1.00 81.81 116 GLN A O 1
ATOM 861 N N . ILE A 1 117 ? 13.677 -5.023 -10.999 1.00 84.06 117 ILE A N 1
ATOM 862 C CA . ILE A 1 117 ? 12.345 -4.570 -10.581 1.00 84.06 117 ILE A CA 1
ATOM 863 C C . ILE A 1 117 ? 12.135 -3.128 -11.049 1.00 84.06 117 ILE A C 1
ATOM 865 O O . ILE A 1 117 ? 12.883 -2.218 -10.666 1.00 84.06 117 ILE A O 1
ATOM 869 N N . GLU A 1 118 ? 11.091 -2.913 -11.843 1.00 86.69 118 GLU A N 1
ATOM 870 C CA . GLU A 1 118 ? 10.707 -1.591 -12.327 1.00 86.69 118 GLU A CA 1
ATOM 871 C C . GLU A 1 118 ? 9.912 -0.821 -11.257 1.00 86.69 118 GLU A C 1
ATOM 873 O O . GLU A 1 118 ? 9.315 -1.391 -10.342 1.00 86.69 118 GLU A O 1
ATOM 878 N N . ASP A 1 119 ? 9.839 0.509 -11.372 1.00 84.75 119 ASP A N 1
ATOM 879 C CA . ASP A 1 119 ? 9.030 1.331 -10.451 1.00 84.75 119 ASP A CA 1
ATOM 880 C C . ASP A 1 11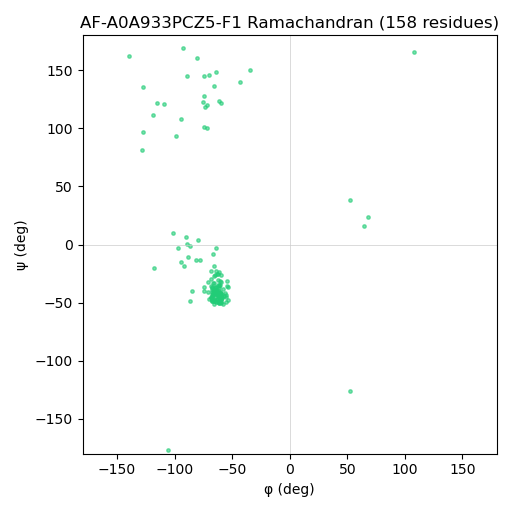9 ? 7.539 0.961 -10.465 1.00 84.75 119 ASP A C 1
ATOM 882 O O . ASP A 1 119 ? 6.850 1.055 -9.442 1.00 84.75 119 ASP A O 1
ATOM 886 N N . ALA A 1 120 ? 7.044 0.521 -11.624 1.00 89.00 120 ALA A N 1
ATOM 887 C CA . ALA A 1 120 ? 5.684 0.025 -11.770 1.00 89.00 120 ALA A CA 1
ATOM 888 C C . ALA A 1 120 ? 5.454 -1.234 -10.921 1.00 89.00 120 ALA A C 1
ATOM 890 O O . ALA A 1 120 ? 4.443 -1.304 -10.220 1.00 89.00 120 ALA A O 1
ATOM 891 N N . ASP A 1 121 ? 6.417 -2.161 -10.907 1.00 91.31 121 ASP A N 1
ATOM 892 C CA . ASP A 1 121 ? 6.341 -3.384 -10.110 1.00 91.31 121 ASP A CA 1
ATOM 893 C C . ASP A 1 121 ? 6.315 -3.032 -8.622 1.00 91.31 121 ASP A C 1
ATOM 895 O O . ASP A 1 121 ? 5.412 -3.459 -7.904 1.00 91.31 121 ASP A O 1
ATOM 899 N N . VAL A 1 122 ? 7.233 -2.178 -8.151 1.00 89.69 122 VAL A N 1
ATOM 900 C CA . VAL A 1 122 ? 7.249 -1.724 -6.746 1.00 89.69 122 VAL A CA 1
ATOM 901 C C . VAL A 1 122 ? 5.906 -1.099 -6.357 1.00 89.69 122 VAL A C 1
ATOM 903 O O . VAL A 1 122 ? 5.363 -1.398 -5.294 1.00 89.69 122 VAL A O 1
ATOM 906 N N . THR A 1 123 ? 5.333 -0.268 -7.231 1.00 92.56 123 THR A N 1
ATOM 907 C CA . THR A 1 123 ? 4.039 0.384 -6.988 1.00 92.56 123 THR A CA 1
ATOM 908 C C . THR A 1 123 ? 2.906 -0.633 -6.862 1.00 92.56 123 THR A C 1
ATOM 910 O O . THR A 1 123 ? 2.115 -0.554 -5.923 1.00 92.56 123 THR A O 1
ATOM 913 N N . GLN A 1 124 ? 2.822 -1.602 -7.776 1.00 95.62 124 GLN A N 1
ATOM 914 C CA . GLN A 1 124 ? 1.804 -2.656 -7.741 1.00 95.62 124 GLN A CA 1
ATOM 915 C C . GLN A 1 124 ? 1.902 -3.477 -6.452 1.00 95.62 124 GLN A C 1
ATOM 917 O O . GLN A 1 124 ? 0.910 -3.641 -5.740 1.00 95.62 124 GLN A O 1
ATOM 922 N N . HIS A 1 125 ? 3.110 -3.911 -6.096 1.00 96.25 125 HIS A N 1
ATOM 923 C CA . HIS A 1 125 ? 3.361 -4.695 -4.889 1.00 96.25 125 HIS A CA 1
ATOM 924 C C . HIS A 1 125 ? 3.059 -3.913 -3.609 1.00 96.25 125 HIS A C 1
ATOM 926 O O . HIS A 1 125 ? 2.487 -4.459 -2.668 1.00 96.25 125 HIS A O 1
ATOM 932 N N . ALA A 1 126 ? 3.343 -2.613 -3.587 1.00 94.56 126 ALA A N 1
ATOM 933 C CA . ALA A 1 126 ? 2.978 -1.753 -2.473 1.00 94.56 126 ALA A CA 1
ATOM 934 C C . ALA A 1 126 ? 1.461 -1.621 -2.297 1.00 94.56 126 ALA A C 1
ATOM 936 O O . ALA A 1 126 ? 0.981 -1.645 -1.164 1.00 94.56 126 ALA A O 1
ATOM 937 N N . VAL A 1 127 ? 0.681 -1.560 -3.382 1.00 97.00 127 VAL A N 1
ATOM 938 C CA . VAL A 1 127 ? -0.788 -1.592 -3.277 1.00 97.00 127 VAL A CA 1
ATOM 939 C C . VAL A 1 127 ? -1.280 -2.925 -2.702 1.00 97.00 127 VAL A C 1
ATOM 941 O O . VAL A 1 127 ? -2.193 -2.913 -1.875 1.00 97.00 127 VAL A O 1
ATOM 944 N N . LEU A 1 128 ? -0.677 -4.056 -3.087 1.00 97.62 128 LEU A N 1
ATOM 945 C CA . LEU A 1 128 ? -1.019 -5.368 -2.520 1.00 97.62 128 LEU A CA 1
ATOM 946 C C . LEU A 1 128 ? -0.761 -5.416 -1.012 1.00 97.62 128 LEU A C 1
ATOM 948 O O . LEU A 1 128 ? -1.634 -5.844 -0.259 1.00 97.62 128 LEU A O 1
ATOM 952 N N . VAL A 1 129 ? 0.395 -4.917 -0.564 1.00 96.56 129 VAL A N 1
ATOM 953 C CA . VAL A 1 129 ? 0.724 -4.822 0.867 1.00 96.56 129 VAL A CA 1
ATOM 954 C C . VAL A 1 129 ? -0.283 -3.929 1.596 1.00 96.56 129 VAL A C 1
ATOM 956 O O . VAL A 1 129 ? -0.776 -4.309 2.656 1.00 96.56 129 VAL A O 1
ATOM 959 N N . VAL A 1 130 ? -0.655 -2.777 1.027 1.00 96.38 130 VAL A N 1
ATOM 960 C CA . VAL A 1 130 ? -1.667 -1.890 1.625 1.00 96.38 130 VAL A CA 1
ATOM 961 C C . VAL A 1 130 ? -3.018 -2.597 1.774 1.00 96.38 130 VAL A C 1
ATOM 963 O O . VAL A 1 130 ? -3.586 -2.563 2.865 1.00 96.38 130 VAL A O 1
ATOM 966 N N . ASP A 1 131 ? -3.543 -3.247 0.727 1.00 97.31 131 ASP A N 1
ATOM 967 C CA . ASP A 1 131 ? -4.802 -4.007 0.827 1.00 97.31 131 ASP A CA 1
ATOM 968 C C . ASP A 1 131 ? -4.702 -5.115 1.885 1.00 97.31 131 ASP A C 1
ATOM 970 O O . ASP A 1 131 ? -5.580 -5.229 2.745 1.00 97.31 131 ASP A O 1
ATOM 974 N N . HIS A 1 132 ? -3.608 -5.879 1.876 1.00 96.44 132 HIS A N 1
ATOM 975 C CA . HIS A 1 132 ? -3.393 -6.983 2.804 1.00 96.44 132 HIS A CA 1
ATOM 976 C C . HIS A 1 132 ? -3.395 -6.516 4.268 1.00 96.44 132 HIS A C 1
ATOM 978 O O . HIS A 1 132 ? -4.151 -7.035 5.092 1.00 96.44 132 HIS A O 1
ATOM 984 N N . VAL A 1 133 ? -2.616 -5.482 4.593 1.00 94.31 133 VAL A N 1
ATOM 985 C CA . VAL A 1 133 ? -2.508 -4.962 5.963 1.00 94.31 133 VAL A CA 1
ATOM 986 C C . VAL A 1 133 ? -3.812 -4.291 6.417 1.00 94.31 133 VAL A C 1
ATOM 988 O O . VAL A 1 133 ? -4.216 -4.420 7.578 1.00 94.31 133 VAL A O 1
ATOM 991 N N . LEU A 1 134 ? -4.531 -3.602 5.525 1.00 94.38 134 LEU A N 1
ATOM 992 C CA . LEU A 1 134 ? -5.845 -3.031 5.849 1.00 94.38 134 LEU A CA 1
ATOM 993 C C . LEU A 1 134 ? -6.875 -4.116 6.175 1.00 94.38 134 LEU A C 1
ATOM 995 O O . LEU A 1 134 ? -7.649 -3.962 7.121 1.00 94.38 134 LEU A O 1
ATOM 999 N N . ARG A 1 135 ? -6.866 -5.227 5.433 1.0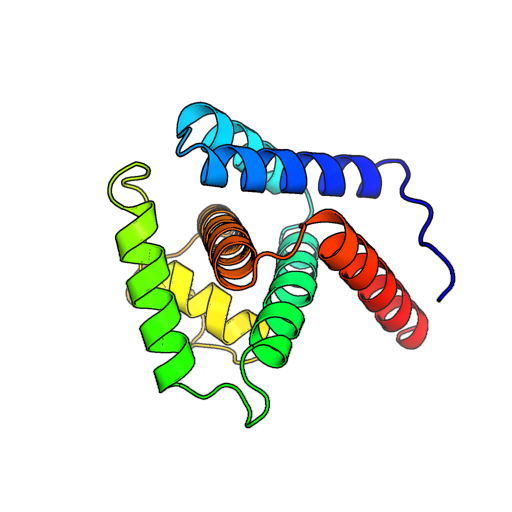0 93.38 135 ARG A N 1
ATOM 1000 C CA . ARG A 1 135 ? -7.724 -6.386 5.710 1.00 93.38 135 ARG A CA 1
ATOM 1001 C C . ARG A 1 135 ? -7.384 -7.038 7.039 1.00 93.38 135 ARG A C 1
ATOM 1003 O O . ARG A 1 135 ? -8.296 -7.264 7.830 1.00 93.38 135 ARG A O 1
ATOM 1010 N N . ALA A 1 136 ? -6.101 -7.296 7.288 1.00 91.56 136 ALA A N 1
ATOM 1011 C CA . ALA A 1 136 ? -5.632 -7.915 8.525 1.00 91.56 136 ALA A CA 1
ATOM 1012 C C . ALA A 1 136 ? -5.979 -7.063 9.759 1.00 91.56 136 ALA A C 1
ATOM 1014 O O . ALA A 1 136 ? -6.448 -7.584 10.768 1.00 91.56 136 ALA A O 1
ATOM 1015 N N . SER A 1 137 ? -5.830 -5.739 9.655 1.00 89.62 137 SER A N 1
ATOM 1016 C CA . SER A 1 137 ? -6.142 -4.801 10.743 1.00 89.62 137 SER A CA 1
ATOM 1017 C C . SER A 1 137 ? -7.630 -4.437 10.863 1.00 89.62 137 SER A C 1
ATOM 1019 O O . SER A 1 137 ? -8.038 -3.825 11.851 1.00 89.62 137 SER A O 1
ATOM 1021 N N . GLY A 1 138 ? -8.454 -4.748 9.855 1.00 90.31 138 GLY A N 1
ATOM 1022 C CA . GLY A 1 138 ? -9.855 -4.318 9.774 1.00 90.31 138 GLY A CA 1
ATOM 1023 C C . GLY A 1 138 ? -10.038 -2.797 9.655 1.00 90.31 138 GLY A C 1
ATOM 1024 O O . GLY A 1 138 ? -11.134 -2.280 9.897 1.00 90.31 138 GLY A O 1
ATOM 1025 N N . ARG A 1 139 ? -8.976 -2.055 9.316 1.00 90.56 139 ARG A N 1
ATOM 1026 C CA . ARG A 1 139 ? -8.986 -0.589 9.255 1.00 90.56 139 ARG A CA 1
ATOM 1027 C C . ARG A 1 139 ? -9.394 -0.095 7.862 1.00 90.56 139 ARG A C 1
ATOM 1029 O O . ARG A 1 139 ? -9.034 -0.695 6.853 1.00 90.56 139 ARG A O 1
ATOM 1036 N N . PRO A 1 140 ? -10.115 1.035 7.766 1.00 92.56 140 PRO A N 1
ATOM 1037 C CA . PRO A 1 140 ? -10.415 1.656 6.478 1.00 92.56 140 PRO A CA 1
ATOM 1038 C C . PRO A 1 140 ? -9.189 2.377 5.885 1.00 92.56 140 PRO A C 1
ATOM 1040 O O . PRO A 1 140 ? -8.436 3.024 6.612 1.00 92.56 140 PRO A O 1
ATOM 1043 N N . LEU A 1 141 ? -9.050 2.357 4.550 1.00 94.31 141 LEU A N 1
ATOM 1044 C CA . LEU A 1 141 ? -7.969 3.050 3.825 1.00 94.31 141 LEU A CA 1
ATOM 1045 C C . LEU A 1 141 ? -7.983 4.566 4.049 1.00 94.31 141 LEU A C 1
ATOM 1047 O O . LEU A 1 141 ? -6.938 5.170 4.267 1.00 94.31 141 LEU A O 1
ATOM 1051 N N . LYS A 1 142 ? -9.163 5.198 3.973 1.00 93.25 142 LYS A N 1
ATOM 1052 C CA . LYS A 1 142 ? -9.267 6.664 3.924 1.00 93.25 142 LYS A CA 1
ATOM 1053 C C . LYS A 1 142 ? -8.571 7.361 5.109 1.00 93.25 142 LYS A C 1
ATOM 1055 O O . LYS A 1 142 ? -7.774 8.253 4.847 1.00 93.25 142 LYS A O 1
ATOM 1060 N N . PRO A 1 143 ? -8.794 6.967 6.376 1.00 92.62 143 PRO A N 1
ATOM 1061 C CA . PRO A 1 143 ? -8.075 7.566 7.498 1.00 92.62 143 PRO A CA 1
ATOM 1062 C C . PRO A 1 143 ? -6.557 7.362 7.459 1.00 92.62 143 PRO A C 1
ATO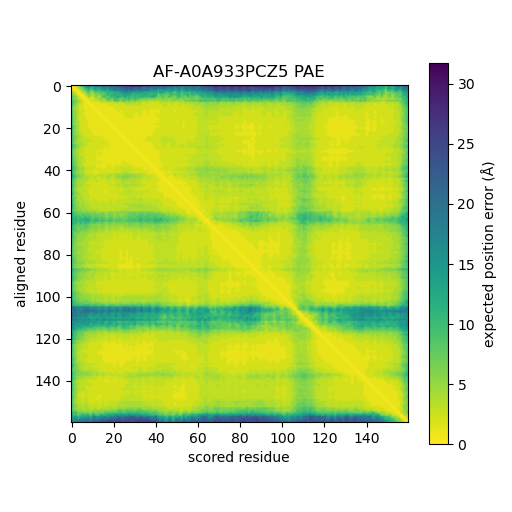M 1064 O O . PRO A 1 143 ? -5.829 8.261 7.866 1.00 92.62 143 PRO A O 1
ATOM 1067 N N . ALA A 1 144 ? -6.075 6.212 6.974 1.00 93.12 144 ALA A N 1
ATOM 1068 C CA . ALA A 1 144 ? -4.639 5.970 6.820 1.00 93.12 144 ALA A CA 1
ATOM 1069 C C . ALA A 1 144 ? -4.042 6.888 5.743 1.00 93.12 144 ALA A C 1
ATOM 1071 O O . ALA A 1 144 ? -3.004 7.505 5.956 1.00 93.12 144 ALA A O 1
ATOM 1072 N N . LEU A 1 145 ? -4.751 7.047 4.625 1.00 94.25 145 LEU A N 1
ATOM 1073 C CA . LEU A 1 145 ? -4.340 7.912 3.527 1.00 94.25 145 LEU A CA 1
ATOM 1074 C C . LEU A 1 145 ? -4.359 9.401 3.907 1.00 94.25 145 LEU A C 1
ATOM 1076 O O . LEU A 1 145 ? -3.423 10.129 3.593 1.00 94.25 145 LEU A O 1
ATOM 1080 N N . ASP A 1 146 ? -5.397 9.852 4.617 1.00 92.94 146 ASP A N 1
ATOM 1081 C CA . ASP A 1 146 ? -5.478 11.226 5.125 1.00 92.94 146 ASP A CA 1
ATOM 1082 C C . ASP A 1 146 ? -4.316 11.525 6.092 1.00 92.94 146 ASP A C 1
ATOM 1084 O O . ASP A 1 146 ? -3.714 12.596 6.022 1.00 92.94 146 ASP A O 1
ATOM 1088 N N . ALA A 1 147 ? -3.977 10.579 6.977 1.00 92.75 147 ALA A N 1
ATOM 1089 C CA . ALA A 1 147 ? -2.847 10.712 7.895 1.00 92.75 147 ALA A CA 1
ATOM 1090 C C . ALA A 1 147 ? -1.501 10.758 7.154 1.00 92.75 147 ALA A C 1
ATOM 1092 O O . ALA A 1 147 ? -0.672 11.607 7.468 1.00 92.75 147 ALA A O 1
ATOM 1093 N N . ALA A 1 148 ? -1.318 9.910 6.139 1.00 93.81 148 ALA A N 1
ATOM 1094 C CA . ALA A 1 148 ? -0.113 9.895 5.315 1.00 93.81 148 ALA A CA 1
ATOM 1095 C C . ALA A 1 148 ? 0.106 11.231 4.581 1.00 93.81 148 ALA A C 1
ATOM 1097 O O . ALA A 1 148 ? 1.212 11.764 4.589 1.00 93.81 148 ALA A O 1
ATOM 1098 N N . PHE A 1 149 ? -0.949 11.832 4.016 1.00 93.25 149 PHE A N 1
ATOM 1099 C CA . PHE A 1 149 ? -0.842 13.159 3.397 1.00 93.25 149 PHE A CA 1
ATOM 1100 C C . PHE A 1 149 ? -0.493 14.263 4.398 1.00 93.25 149 PHE A C 1
ATOM 1102 O O . PHE A 1 149 ? 0.283 15.157 4.069 1.00 93.25 149 PHE A O 1
ATOM 1109 N N . VAL A 1 150 ? -1.066 14.220 5.607 1.00 92.12 150 VAL A N 1
ATOM 1110 C CA . VAL A 1 150 ? -0.721 15.171 6.678 1.00 92.12 150 VAL A CA 1
ATOM 1111 C C . VAL A 1 150 ? 0.754 15.047 7.052 1.00 92.12 150 VAL A C 1
ATOM 1113 O O . VAL A 1 150 ? 1.411 16.068 7.238 1.00 92.12 150 VAL A O 1
ATOM 1116 N N . GLU A 1 151 ? 1.269 13.822 7.150 1.00 90.94 151 GLU A N 1
ATOM 1117 C CA . GLU A 1 151 ? 2.658 13.579 7.531 1.00 90.94 151 GLU A CA 1
ATOM 1118 C C . GLU A 1 151 ? 3.641 14.052 6.458 1.00 90.94 151 GLU A C 1
ATOM 1120 O O . GLU A 1 151 ? 4.559 14.803 6.769 1.00 90.94 151 GLU A O 1
ATOM 1125 N N . ILE A 1 152 ? 3.398 13.731 5.186 1.00 90.25 152 ILE A N 1
ATOM 1126 C CA . ILE A 1 152 ? 4.261 14.183 4.083 1.00 90.25 152 ILE A CA 1
ATOM 1127 C C . ILE A 1 152 ? 4.270 15.711 3.984 1.00 90.25 152 ILE A C 1
ATOM 1129 O O . ILE A 1 152 ? 5.330 16.318 3.886 1.00 90.25 152 ILE A O 1
ATOM 1133 N N . ALA A 1 153 ? 3.104 16.357 4.096 1.00 87.94 153 ALA A N 1
ATOM 1134 C CA . ALA A 1 153 ? 3.030 17.817 4.094 1.00 87.94 153 ALA A CA 1
ATOM 1135 C C . ALA A 1 153 ? 3.776 18.450 5.284 1.00 87.94 153 ALA A C 1
ATOM 1137 O O . ALA A 1 153 ? 4.279 19.570 5.178 1.00 87.94 153 ALA A O 1
ATOM 1138 N N . ARG A 1 154 ? 3.832 17.751 6.426 1.00 86.44 154 ARG A N 1
ATOM 1139 C CA . ARG A 1 154 ? 4.594 18.175 7.603 1.00 86.44 154 ARG A CA 1
ATOM 1140 C C . ARG A 1 154 ? 6.095 18.062 7.343 1.00 86.44 154 ARG A C 1
ATOM 1142 O O . ARG A 1 154 ? 6.800 19.012 7.658 1.00 86.44 154 ARG A O 1
ATOM 1149 N N . GLU A 1 155 ? 6.561 16.947 6.786 1.00 86.44 155 GLU A N 1
ATOM 1150 C CA . GLU A 1 155 ? 7.971 16.727 6.434 1.00 86.44 155 GLU A CA 1
ATOM 1151 C C . GLU A 1 155 ? 8.463 17.748 5.402 1.00 86.44 155 GLU A C 1
ATOM 1153 O O . GLU A 1 155 ? 9.439 18.449 5.655 1.00 86.44 155 GLU A O 1
ATOM 1158 N N . ASP A 1 156 ? 7.730 17.926 4.300 1.00 83.12 156 ASP A N 1
ATOM 1159 C CA . ASP A 1 156 ? 8.097 18.866 3.233 1.00 83.12 156 ASP A CA 1
ATOM 1160 C C . ASP A 1 156 ? 8.167 20.324 3.739 1.00 83.12 156 ASP A C 1
ATOM 1162 O O . ASP A 1 156 ? 8.967 21.131 3.264 1.00 83.12 156 ASP A O 1
ATOM 1166 N N . GLY A 1 157 ? 7.344 20.673 4.736 1.00 75.81 157 GLY A N 1
ATOM 1167 C CA . GLY A 1 157 ? 7.362 21.987 5.384 1.00 75.81 157 GLY A CA 1
ATOM 1168 C C . GLY A 1 157 ? 8.489 22.189 6.405 1.00 75.81 157 GLY A C 1
ATOM 1169 O O . GLY A 1 157 ? 8.703 23.323 6.828 1.00 75.81 157 GLY A O 1
ATOM 1170 N N . GLN A 1 158 ? 9.183 21.127 6.829 1.00 60.44 158 GLN A N 1
ATOM 1171 C CA . GLN A 1 158 ? 10.355 21.201 7.715 1.00 60.44 158 GLN A CA 1
ATOM 1172 C C . GLN A 1 158 ? 11.684 21.283 6.951 1.00 60.44 158 GLN A C 1
ATOM 1174 O O . GLN A 1 158 ? 12.672 21.729 7.533 1.00 60.44 158 GLN A O 1
ATOM 1179 N N . ASP A 1 159 ? 11.691 20.906 5.671 1.00 56.59 159 ASP A N 1
ATOM 1180 C CA . ASP A 1 159 ? 12.856 20.962 4.777 1.00 56.59 159 ASP A CA 1
ATOM 1181 C C . ASP A 1 159 ? 12.989 22.302 4.011 1.00 56.59 159 ASP A C 1
ATOM 1183 O O . ASP A 1 159 ? 13.867 22.447 3.157 1.00 56.59 159 ASP A O 1
ATOM 1187 N N . THR A 1 160 ? 12.139 23.295 4.318 1.00 46.41 160 THR A N 1
ATOM 1188 C CA . THR A 1 160 ? 12.144 24.658 3.735 1.00 46.41 160 THR A CA 1
ATOM 1189 C C . THR A 1 160 ? 12.565 25.711 4.758 1.00 46.41 160 THR A C 1
ATOM 1191 O O . THR A 1 160 ? 13.339 26.623 4.381 1.00 46.41 160 THR A O 1
#

pLDDT: mean 89.51, std 9.68, range [46.41, 98.62]

Mean predicted aligned error: 4.49 Å

Sequence (160 aa):
MTPVELSGPLLALSRALTDAVQAAGRADTAAFDEATSRLGRFDGEHVRRLLGAVVRPLLESSNPDGVDGDDLLELLEDCARAALPWWPGVEPVALAVVLTGAFGIDVAPREELPVQIEDADVTQHAVLVVDHVLRASGRPLKPALDAAFVEIAREDGQDT